Protein AF-A0A3B8UKD7-F1 (afdb_monomer_lite)

Sequence (139 aa):
MSDLRTYVLCNWSAVMRSLRNKEIDGCSAESHVSHILSDRLSSRTKGWSKRGADRMSRLRCFEQNNGREKIIELVKYNREQHELKRTGTYAILIRDLSVYDVCREHYNQSKSYIERIQATIPEFTAKKIAAIRNGLNEL

Radius of gyration: 34.77 Å; chains: 1; bounding box: 59×47×86 Å

Foldseek 3Di:
DVPVVVVCVVCVVVVVVLVPDPVNDPDPCCVVLVCLLVDDPDPDDDDDDPVRSVVVSVVSVCCVVPNPVCVVVVVVVVVVVCVVDPPPCPPPPPDPDDPVNVCVVVVVVVVVVVVVVDDDDPPVPVVVVVVVVVVVVVD

pLDDT: mean 75.11, std 12.94, range [45.03, 92.31]

Structure (mmCIF, N/CA/C/O backbone):
data_AF-A0A3B8UKD7-F1
#
_entry.id   AF-A0A3B8UKD7-F1
#
loop_
_atom_site.group_PDB
_atom_site.id
_atom_site.type_symbol
_atom_site.label_atom_id
_atom_site.label_alt_id
_atom_site.label_comp_id
_atom_site.label_asym_id
_atom_site.label_entity_id
_atom_site.label_seq_id
_atom_site.pdbx_PDB_ins_code
_atom_site.Cartn_x
_atom_site.Cartn_y
_atom_site.Cartn_z
_atom_site.occupancy
_atom_site.B_iso_or_equiv
_atom_site.auth_seq_id
_atom_site.auth_comp_id
_atom_site.auth_asym_id
_atom_site.auth_atom_id
_atom_site.pdbx_PDB_model_num
ATOM 1 N N . MET A 1 1 ? 17.887 21.976 -21.864 1.00 52.19 1 MET A N 1
ATOM 2 C CA . MET A 1 1 ? 18.192 20.903 -22.848 1.00 52.19 1 MET A CA 1
ATOM 3 C C . MET A 1 1 ? 19.550 20.228 -22.591 1.00 52.19 1 MET A C 1
ATOM 5 O O . MET A 1 1 ? 19.769 19.141 -23.108 1.00 52.19 1 MET A O 1
ATOM 9 N N . SER A 1 2 ? 20.438 20.813 -21.768 1.00 65.56 2 SER A N 1
ATOM 10 C CA . SER A 1 2 ? 21.713 20.221 -21.317 1.00 65.56 2 SER A CA 1
ATOM 11 C C . SER A 1 2 ? 21.547 19.037 -20.362 1.00 65.56 2 SER A C 1
ATOM 13 O O . SER A 1 2 ? 22.291 18.070 -20.457 1.00 65.56 2 SER A O 1
ATOM 15 N N . ASP A 1 3 ? 20.559 19.089 -19.470 1.00 82.75 3 ASP A N 1
ATOM 16 C CA . ASP A 1 3 ? 20.559 18.242 -18.268 1.00 82.75 3 ASP A CA 1
ATOM 17 C C . ASP A 1 3 ? 20.301 16.769 -18.570 1.00 82.75 3 ASP A C 1
ATOM 19 O O . ASP A 1 3 ? 20.931 15.893 -17.986 1.00 82.75 3 ASP A O 1
ATOM 23 N N . LEU A 1 4 ? 19.440 16.491 -19.550 1.00 87.19 4 LEU A N 1
ATOM 24 C CA . LEU A 1 4 ? 19.118 15.127 -19.965 1.00 87.19 4 LEU A CA 1
ATOM 25 C C . LEU A 1 4 ? 20.313 14.470 -20.668 1.00 87.19 4 LEU A C 1
ATOM 27 O O . LEU A 1 4 ? 20.637 13.314 -20.410 1.00 87.19 4 LEU A O 1
ATOM 31 N N . ARG A 1 5 ? 21.030 15.240 -21.498 1.00 87.56 5 ARG A N 1
ATOM 32 C CA . ARG A 1 5 ? 22.258 14.785 -22.161 1.00 87.56 5 ARG A CA 1
ATOM 33 C C . ARG A 1 5 ? 23.354 14.496 -21.137 1.00 87.56 5 ARG A C 1
ATOM 35 O O . ARG A 1 5 ? 23.983 13.446 -21.213 1.00 87.56 5 ARG A O 1
ATOM 42 N N . THR A 1 6 ? 23.559 15.392 -20.175 1.00 90.62 6 THR A N 1
ATOM 43 C CA . THR A 1 6 ? 24.540 15.200 -19.099 1.00 90.62 6 THR A CA 1
ATOM 44 C C . THR A 1 6 ? 24.182 13.990 -18.240 1.00 90.62 6 THR A C 1
ATOM 46 O O . THR A 1 6 ? 25.041 13.153 -17.986 1.00 90.62 6 THR A O 1
ATOM 49 N N . TYR A 1 7 ? 22.908 13.831 -17.873 1.00 88.69 7 TYR A N 1
ATOM 50 C CA . TYR A 1 7 ? 22.430 12.687 -17.099 1.00 88.69 7 TYR A CA 1
ATOM 51 C C . TYR A 1 7 ? 22.687 11.354 -17.813 1.00 88.69 7 TYR A C 1
ATOM 53 O O . TYR A 1 7 ? 23.233 10.429 -17.212 1.00 88.69 7 TYR A O 1
ATOM 61 N N . VAL A 1 8 ? 22.355 11.257 -19.103 1.00 88.38 8 VAL A N 1
ATOM 62 C CA . VAL A 1 8 ? 22.584 10.033 -19.887 1.00 88.38 8 VAL A CA 1
ATOM 63 C C . VAL A 1 8 ? 24.076 9.722 -20.005 1.00 88.38 8 VAL A C 1
ATOM 65 O O . VAL A 1 8 ? 24.476 8.579 -19.798 1.00 88.38 8 VAL A O 1
ATOM 68 N N . LEU A 1 9 ? 24.913 10.727 -20.280 1.00 90.69 9 LEU A N 1
ATOM 69 C CA . LEU A 1 9 ? 26.363 10.539 -20.394 1.00 90.69 9 LEU A CA 1
ATOM 70 C C . LEU A 1 9 ? 26.997 10.111 -19.063 1.00 90.69 9 LEU A C 1
ATOM 72 O O . LEU A 1 9 ? 27.825 9.202 -19.051 1.00 90.69 9 LEU A O 1
ATOM 76 N N . CYS A 1 10 ? 26.572 10.697 -17.940 1.00 90.88 10 CYS A N 1
ATOM 77 C CA . CYS A 1 10 ? 27.038 10.314 -16.605 1.00 90.88 10 CYS A CA 1
ATOM 78 C C . CYS A 1 10 ? 26.670 8.867 -16.238 1.00 90.88 10 CYS A C 1
ATOM 80 O O . CYS A 1 10 ? 27.439 8.200 -15.549 1.00 90.88 10 CYS A O 1
ATOM 82 N N . ASN A 1 11 ? 25.530 8.363 -16.719 1.00 90.94 11 ASN A N 1
ATOM 83 C CA . ASN A 1 11 ? 25.049 7.005 -16.437 1.00 90.94 11 ASN A CA 1
ATOM 84 C C . ASN A 1 11 ? 25.404 5.980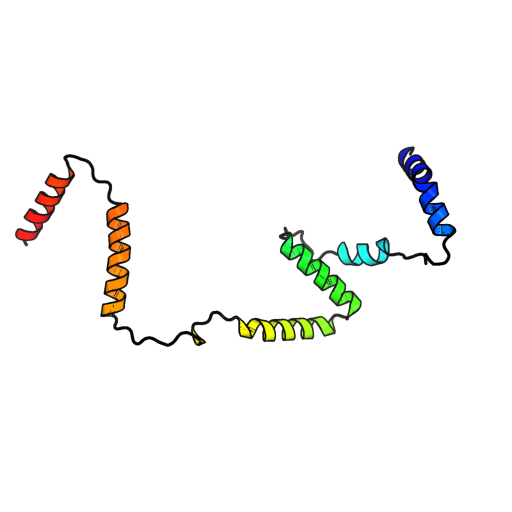 -17.534 1.00 90.94 11 ASN A C 1
ATOM 86 O O . ASN A 1 11 ? 25.029 4.810 -17.436 1.00 90.94 11 ASN A O 1
ATOM 90 N N . TRP A 1 12 ? 26.151 6.379 -18.570 1.00 90.44 12 TRP A N 1
ATOM 91 C CA . TRP A 1 12 ? 26.439 5.547 -19.746 1.00 90.44 12 TRP A CA 1
ATOM 92 C C . TRP A 1 12 ? 27.137 4.222 -19.407 1.00 90.44 12 TRP A C 1
ATOM 94 O O . TRP A 1 12 ? 26.849 3.181 -19.999 1.00 90.44 12 TRP A O 1
ATOM 104 N N . SER A 1 13 ? 28.021 4.230 -18.408 1.00 88.19 13 SER A N 1
ATOM 105 C CA . SER A 1 13 ? 28.714 3.026 -17.937 1.00 88.19 13 SER A CA 1
ATOM 106 C C . SER A 1 13 ? 27.752 1.977 -17.366 1.00 88.19 13 SER A C 1
ATOM 108 O O . SER A 1 13 ? 27.931 0.783 -17.616 1.00 88.19 13 SER A O 1
ATOM 110 N N . ALA A 1 14 ? 26.708 2.406 -16.651 1.00 84.75 14 ALA A N 1
ATOM 111 C CA . ALA A 1 14 ? 25.672 1.530 -16.111 1.00 84.75 14 ALA A CA 1
ATOM 112 C C . ALA A 1 14 ? 24.794 0.950 -17.228 1.00 84.75 14 ALA A C 1
ATOM 114 O O . ALA A 1 14 ? 24.543 -0.255 -17.244 1.00 84.75 14 ALA A O 1
ATOM 115 N N . VAL A 1 15 ? 24.418 1.777 -18.210 1.00 84.38 15 VAL A N 1
ATOM 116 C CA . VAL A 1 15 ? 23.662 1.343 -19.399 1.00 84.38 15 VAL A CA 1
ATOM 117 C C . VAL A 1 15 ? 24.428 0.264 -20.168 1.00 84.38 15 VAL A C 1
ATOM 119 O O . VAL A 1 15 ? 23.886 -0.802 -20.451 1.00 84.38 15 VAL A O 1
ATOM 122 N N . MET A 1 16 ? 25.717 0.485 -20.435 1.00 87.06 16 MET A N 1
ATOM 123 C CA . MET A 1 16 ? 26.561 -0.489 -21.137 1.00 87.06 16 MET A CA 1
ATOM 124 C C . MET A 1 16 ? 26.760 -1.786 -20.344 1.00 87.06 16 MET A C 1
ATOM 126 O O . MET A 1 16 ? 26.860 -2.861 -20.937 1.00 87.06 16 MET A O 1
ATOM 130 N N . ARG A 1 17 ? 26.808 -1.712 -19.007 1.00 84.62 17 ARG A N 1
ATOM 131 C CA . ARG A 1 17 ? 26.889 -2.895 -18.136 1.00 84.62 17 ARG A CA 1
ATOM 132 C C . ARG A 1 17 ? 25.597 -3.707 -18.168 1.00 84.62 17 ARG A C 1
ATOM 134 O O . ARG A 1 17 ? 25.670 -4.930 -18.228 1.00 84.62 17 ARG A O 1
ATOM 141 N N . SER A 1 18 ? 24.452 -3.026 -18.186 1.00 78.56 18 SER A N 1
ATOM 142 C CA . SER A 1 18 ? 23.139 -3.650 -18.353 1.00 78.56 18 SER A CA 1
ATOM 143 C C . SER A 1 18 ? 23.020 -4.351 -19.705 1.00 78.56 18 SER A C 1
ATOM 145 O O . SER A 1 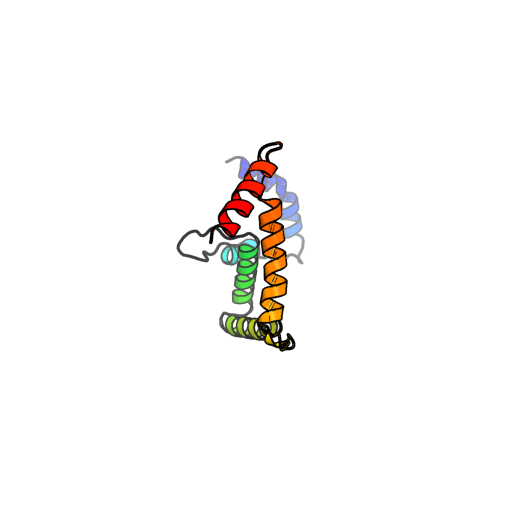18 ? 22.606 -5.498 -19.753 1.00 78.56 18 SER A O 1
ATOM 147 N N . LEU A 1 19 ? 23.450 -3.699 -20.791 1.00 80.25 19 LEU A N 1
ATOM 148 C CA . LEU A 1 19 ? 23.384 -4.248 -22.151 1.00 80.25 19 LEU A CA 1
ATOM 149 C C . LEU A 1 19 ? 24.277 -5.486 -22.343 1.00 80.25 19 LEU A C 1
ATOM 151 O O . LEU A 1 19 ? 23.962 -6.384 -23.117 1.00 80.25 19 LEU A O 1
ATOM 155 N N . ARG A 1 20 ? 25.432 -5.517 -21.668 1.00 82.31 20 ARG A N 1
ATOM 156 C CA . ARG A 1 20 ? 26.400 -6.619 -21.768 1.00 82.31 20 ARG A CA 1
ATOM 157 C C . ARG A 1 20 ? 26.008 -7.847 -20.954 1.00 82.31 20 ARG A C 1
ATOM 159 O O . ARG A 1 20 ? 26.499 -8.933 -21.254 1.00 82.31 20 ARG A O 1
ATOM 166 N N . ASN A 1 21 ? 25.180 -7.687 -19.925 1.00 79.69 21 ASN A N 1
ATOM 167 C CA . ASN A 1 21 ? 24.780 -8.799 -19.082 1.00 79.69 21 ASN A CA 1
ATOM 168 C C . ASN A 1 21 ? 23.524 -9.475 -19.650 1.00 79.69 21 ASN A C 1
ATOM 170 O O . ASN A 1 21 ? 22.437 -8.911 -19.594 1.00 79.69 21 ASN A O 1
ATOM 174 N N . LYS A 1 22 ? 23.672 -10.701 -20.163 1.00 69.88 22 LYS A N 1
ATOM 175 C CA . LYS A 1 22 ? 22.554 -11.504 -20.690 1.00 69.88 22 LYS A CA 1
ATOM 176 C C . LYS A 1 22 ? 21.581 -11.990 -19.612 1.00 69.88 22 LYS A C 1
ATOM 178 O O . LYS A 1 22 ? 20.500 -12.444 -19.958 1.00 69.88 22 LYS A O 1
ATOM 183 N N . GLU A 1 23 ? 21.956 -11.913 -18.336 1.00 74.06 23 GLU A N 1
ATOM 184 C CA . GLU A 1 23 ? 21.062 -12.239 -17.216 1.00 74.06 23 GLU A CA 1
ATOM 185 C C . GLU A 1 23 ? 20.127 -11.080 -16.851 1.00 74.06 23 GLU A C 1
ATOM 187 O O . GLU A 1 23 ? 19.157 -11.274 -16.121 1.00 74.06 23 GLU A O 1
ATOM 192 N N . ILE A 1 24 ? 20.413 -9.864 -17.334 1.00 67.00 24 ILE A N 1
ATOM 193 C CA . ILE A 1 24 ? 19.565 -8.700 -17.086 1.00 67.00 24 ILE A CA 1
ATOM 194 C C . ILE A 1 24 ? 18.530 -8.641 -18.200 1.00 67.00 24 ILE A C 1
ATOM 196 O O . ILE A 1 24 ? 18.728 -8.002 -19.232 1.00 67.00 24 ILE A O 1
ATOM 200 N N . ASP A 1 25 ? 17.416 -9.327 -17.974 1.00 64.31 25 ASP A N 1
ATOM 201 C CA . ASP A 1 25 ? 16.242 -9.178 -18.819 1.00 64.31 25 ASP A CA 1
ATOM 202 C C . ASP A 1 25 ? 15.679 -7.759 -18.651 1.00 64.31 25 ASP A C 1
ATOM 204 O O . ASP A 1 25 ? 15.608 -7.223 -17.538 1.00 64.31 25 ASP A O 1
ATOM 208 N N . GLY A 1 26 ? 15.313 -7.120 -19.763 1.00 60.00 26 GLY A N 1
ATOM 209 C CA . GLY A 1 26 ? 14.774 -5.763 -19.775 1.00 60.00 26 GLY A CA 1
ATOM 210 C C . GLY A 1 26 ? 13.439 -5.701 -19.037 1.00 60.00 26 GLY A C 1
ATOM 211 O O . GLY A 1 26 ? 12.379 -5.868 -19.631 1.00 60.00 26 GLY A O 1
ATOM 212 N N . CYS A 1 27 ? 13.472 -5.466 -17.728 1.00 61.50 27 CYS A N 1
ATOM 213 C CA . CYS A 1 27 ? 12.263 -5.378 -16.930 1.00 61.50 27 CYS A CA 1
ATOM 214 C C . CYS A 1 27 ? 11.688 -3.963 -17.028 1.00 61.50 27 CYS A C 1
ATOM 216 O O . CYS A 1 27 ? 12.324 -2.991 -16.617 1.00 61.50 27 CYS A O 1
ATOM 218 N N . SER A 1 28 ? 10.437 -3.843 -17.477 1.00 59.62 28 SER A N 1
ATOM 219 C CA . SER A 1 28 ? 9.638 -2.611 -17.353 1.00 59.62 28 SER A CA 1
ATOM 220 C C . SER A 1 28 ? 9.188 -2.385 -15.901 1.00 59.62 28 SER A C 1
ATOM 222 O O . SER A 1 28 ? 8.046 -2.006 -15.649 1.00 59.62 28 SER A O 1
ATOM 224 N N . ALA A 1 29 ? 10.079 -2.655 -14.938 1.00 61.00 29 ALA A N 1
ATOM 225 C CA . ALA A 1 29 ? 9.816 -2.636 -13.503 1.00 61.00 29 ALA A CA 1
ATOM 226 C C . ALA A 1 29 ? 9.189 -1.309 -13.088 1.00 61.00 29 ALA A C 1
ATOM 228 O O . ALA A 1 29 ? 8.189 -1.284 -12.377 1.00 61.00 29 ALA A O 1
ATOM 229 N N . GLU A 1 30 ? 9.737 -0.205 -13.593 1.00 65.81 30 GLU A N 1
ATOM 230 C CA . GLU A 1 30 ? 9.226 1.119 -13.285 1.00 65.81 30 GLU A CA 1
ATOM 231 C C . GLU A 1 30 ? 7.820 1.316 -13.846 1.00 65.81 30 GLU A C 1
ATOM 233 O O . GLU A 1 30 ? 6.933 1.702 -13.099 1.00 65.81 30 GLU A O 1
ATOM 238 N N . SER A 1 31 ? 7.562 0.996 -15.115 1.00 66.00 31 SER A N 1
ATOM 239 C CA . SER A 1 31 ? 6.243 1.224 -15.719 1.00 66.00 31 SER A CA 1
ATOM 240 C C . SER A 1 31 ? 5.158 0.334 -15.101 1.00 66.00 31 SER A C 1
ATOM 242 O O . SER A 1 31 ? 4.103 0.832 -14.706 1.00 66.00 31 SER A O 1
ATOM 244 N N . HIS A 1 32 ? 5.437 -0.962 -14.927 1.00 72.25 32 HIS A N 1
ATOM 245 C CA . HIS A 1 32 ? 4.475 -1.908 -14.364 1.00 72.25 32 HIS A CA 1
ATOM 246 C C . HIS A 1 32 ? 4.165 -1.623 -12.890 1.00 72.25 32 HIS A C 1
ATOM 248 O O . HIS A 1 32 ? 3.012 -1.737 -12.483 1.00 72.25 32 HIS A O 1
ATOM 254 N N . VAL A 1 33 ? 5.152 -1.214 -12.086 1.00 81.69 33 VAL A N 1
ATOM 255 C CA . VAL A 1 33 ? 4.943 -0.944 -10.654 1.00 81.69 33 VAL A CA 1
ATOM 256 C C . VAL A 1 33 ? 4.431 0.478 -10.412 1.00 81.69 33 VAL A C 1
ATOM 258 O O . VAL A 1 33 ? 3.538 0.679 -9.587 1.00 81.69 33 VAL A O 1
ATOM 261 N N . SER A 1 34 ? 4.949 1.477 -11.133 1.00 83.69 34 SER A N 1
ATOM 262 C CA . SER A 1 34 ? 4.568 2.881 -10.927 1.00 83.69 34 SER A CA 1
ATOM 263 C C . SER A 1 34 ? 3.117 3.151 -11.291 1.00 83.69 34 SER A C 1
ATOM 265 O O . SER A 1 34 ? 2.478 3.910 -10.568 1.00 83.69 34 SER A O 1
ATOM 267 N N . HIS A 1 35 ? 2.569 2.511 -12.331 1.00 85.06 35 HIS A N 1
ATOM 268 C CA . HIS A 1 35 ? 1.154 2.650 -12.676 1.00 85.06 35 HIS A CA 1
ATOM 269 C C . HIS A 1 35 ? 0.263 2.168 -11.520 1.00 85.06 35 HIS A C 1
ATOM 271 O O . HIS A 1 35 ? -0.610 2.894 -11.052 1.00 85.06 35 HIS A O 1
ATOM 277 N N . ILE A 1 36 ? 0.545 0.975 -10.983 1.00 86.06 36 ILE A N 1
ATOM 278 C CA . ILE A 1 36 ? -0.230 0.376 -9.884 1.00 86.06 36 ILE A CA 1
ATOM 279 C C . ILE A 1 36 ? -0.180 1.252 -8.625 1.00 86.06 36 ILE A C 1
ATOM 281 O O . ILE A 1 36 ? -1.195 1.428 -7.943 1.00 86.06 36 ILE A O 1
ATOM 285 N N . LEU A 1 37 ? 1.000 1.791 -8.297 1.00 84.81 37 LEU A N 1
ATOM 286 C CA . LEU A 1 37 ? 1.209 2.592 -7.088 1.00 84.81 37 LEU A CA 1
ATOM 287 C C . LEU A 1 37 ? 0.730 4.043 -7.227 1.00 84.81 37 LEU A C 1
ATOM 289 O O . LEU A 1 37 ? 0.284 4.623 -6.237 1.00 84.81 37 LEU A O 1
ATOM 293 N N . SER A 1 38 ? 0.812 4.623 -8.426 1.00 84.56 38 SER A N 1
ATOM 294 C CA . SER A 1 38 ? 0.396 6.007 -8.702 1.00 84.56 38 SER A CA 1
ATOM 295 C C . SER A 1 38 ? -1.108 6.149 -8.916 1.00 84.56 38 SER A C 1
ATOM 297 O O . SER A 1 38 ? -1.636 7.263 -8.869 1.00 84.56 38 SER A O 1
ATOM 299 N N . ASP A 1 39 ? -1.809 5.038 -9.138 1.00 85.38 39 ASP A N 1
ATOM 300 C CA . ASP A 1 39 ? -3.244 5.047 -9.358 1.00 85.38 39 ASP A CA 1
ATOM 301 C C . ASP A 1 39 ? -4.006 5.690 -8.193 1.00 85.38 39 ASP A C 1
ATOM 303 O O . ASP A 1 39 ? -3.759 5.462 -6.998 1.00 85.38 39 ASP A O 1
ATOM 307 N N . ARG A 1 40 ? -5.023 6.479 -8.538 1.00 82.44 40 ARG A N 1
ATOM 308 C CA . ARG A 1 40 ? -5.837 7.184 -7.545 1.00 82.44 40 ARG A CA 1
ATOM 309 C C . ARG A 1 40 ? -6.698 6.198 -6.761 1.00 82.44 40 ARG A C 1
ATOM 311 O O . ARG A 1 40 ? -7.458 5.425 -7.329 1.00 82.44 40 ARG A O 1
ATOM 318 N N . LEU A 1 41 ? -6.587 6.245 -5.432 1.00 77.94 41 LEU A N 1
ATOM 319 C CA . LEU A 1 41 ? -7.442 5.480 -4.508 1.00 77.94 41 LEU A CA 1
ATOM 320 C C . LEU A 1 41 ? -8.810 6.136 -4.295 1.00 77.94 41 LEU A C 1
ATOM 322 O O . LEU A 1 41 ? -9.750 5.499 -3.830 1.00 77.94 41 LEU A O 1
ATOM 326 N N . SER A 1 42 ? -8.914 7.431 -4.587 1.00 80.19 42 SER A N 1
ATOM 327 C CA . SER A 1 42 ? -10.148 8.193 -4.462 1.00 80.19 42 SER A CA 1
ATOM 328 C C . SER A 1 42 ? -10.190 9.319 -5.483 1.00 80.19 42 SER A C 1
ATOM 330 O O . SER A 1 42 ? -9.160 9.879 -5.858 1.00 80.19 42 SER A O 1
ATOM 332 N N . SER A 1 43 ? -11.403 9.687 -5.894 1.00 80.44 43 SER A N 1
ATOM 333 C CA . SER A 1 43 ? -11.640 10.815 -6.802 1.00 80.44 43 SER A CA 1
ATOM 334 C C . SER A 1 43 ? -11.102 12.136 -6.241 1.00 80.44 43 SER A C 1
ATOM 336 O O . SER A 1 43 ? -10.532 12.940 -6.974 1.00 80.44 43 SER A O 1
ATOM 338 N N . ARG A 1 44 ? -11.231 12.344 -4.925 1.00 81.88 44 ARG A N 1
ATOM 339 C CA . ARG A 1 44 ? -10.699 13.514 -4.209 1.00 81.88 44 ARG A CA 1
ATOM 340 C C . ARG A 1 44 ? -9.397 13.174 -3.499 1.00 81.88 44 ARG A C 1
ATOM 342 O O . ARG A 1 44 ? -9.265 12.072 -2.968 1.00 81.88 44 ARG A O 1
ATOM 349 N N . THR A 1 45 ? -8.463 14.119 -3.444 1.00 74.00 45 THR A N 1
ATOM 350 C CA . THR A 1 45 ? -7.238 13.974 -2.653 1.00 74.00 45 THR A CA 1
ATOM 351 C C . THR A 1 45 ? -7.609 13.826 -1.177 1.00 74.00 45 THR A C 1
ATOM 353 O O . THR A 1 45 ? -8.397 14.595 -0.630 1.00 74.00 45 THR A O 1
ATOM 356 N N . LYS A 1 46 ? -7.098 12.779 -0.532 1.00 72.12 46 LYS A N 1
ATOM 357 C CA . LYS A 1 46 ? -7.261 12.550 0.906 1.00 72.12 46 LYS A CA 1
ATOM 358 C C . LYS A 1 46 ? -5.879 12.572 1.536 1.00 72.12 46 LYS A C 1
ATOM 360 O O . LYS A 1 46 ? -4.941 12.032 0.957 1.00 72.12 46 LYS A O 1
ATOM 365 N N . GLY A 1 47 ? -5.751 13.187 2.706 1.00 80.25 47 GLY A N 1
ATOM 366 C CA . GLY A 1 47 ? -4.545 13.054 3.516 1.00 80.25 47 GLY A CA 1
ATOM 367 C C . GLY A 1 47 ? -4.506 11.651 4.106 1.00 80.25 47 GLY A C 1
ATOM 368 O O . GLY A 1 47 ? -5.326 11.317 4.957 1.00 80.25 47 GLY A O 1
ATOM 369 N N . TRP A 1 48 ? -3.591 10.812 3.629 1.00 82.38 48 TRP A N 1
ATOM 370 C CA . TRP A 1 48 ? -3.355 9.497 4.215 1.00 82.38 48 TRP A CA 1
ATOM 371 C C . TRP A 1 48 ? -2.290 9.611 5.302 1.00 82.38 48 TRP A C 1
ATOM 373 O O . TRP A 1 48 ? -1.274 10.280 5.120 1.00 82.38 48 TRP A O 1
ATOM 383 N N . SER A 1 49 ? -2.481 8.915 6.424 1.00 90.06 49 SER A N 1
ATOM 384 C CA . SER A 1 49 ? -1.371 8.680 7.349 1.00 90.06 49 SER A CA 1
ATOM 385 C C . SER A 1 49 ? -0.325 7.790 6.671 1.00 90.06 49 SER A C 1
ATOM 387 O O . SER A 1 49 ? -0.673 6.944 5.845 1.00 90.06 49 SER A O 1
ATOM 389 N N . LYS A 1 50 ? 0.954 7.915 7.051 1.00 90.69 50 LYS A N 1
ATOM 390 C CA . LYS A 1 50 ? 2.046 7.094 6.488 1.00 90.69 50 LYS A CA 1
ATOM 391 C C . LYS A 1 50 ? 1.733 5.591 6.545 1.00 90.69 50 LYS A C 1
ATOM 393 O O . LYS A 1 50 ? 1.945 4.869 5.577 1.00 90.69 50 LYS A O 1
ATOM 398 N N . ARG A 1 51 ? 1.156 5.136 7.663 1.00 92.31 51 ARG A N 1
ATOM 399 C CA . ARG A 1 51 ? 0.730 3.742 7.863 1.00 92.31 51 ARG A CA 1
ATOM 400 C C . ARG A 1 51 ? -0.459 3.356 6.981 1.00 92.31 51 ARG A C 1
ATOM 402 O O . ARG A 1 51 ? -0.517 2.227 6.509 1.00 92.31 51 ARG A O 1
ATOM 409 N N . GLY A 1 52 ? -1.419 4.259 6.788 1.00 89.69 52 GLY A N 1
ATOM 410 C CA . GLY A 1 52 ? -2.550 4.024 5.892 1.00 89.69 52 GLY A CA 1
ATOM 411 C C . GLY A 1 52 ? -2.092 3.887 4.442 1.00 89.69 52 GLY A C 1
ATOM 412 O O . GLY A 1 52 ? -2.487 2.939 3.773 1.00 89.69 52 GLY A O 1
ATOM 413 N N . ALA A 1 53 ? -1.212 4.785 3.992 1.00 88.56 53 ALA A N 1
ATOM 414 C CA . ALA A 1 53 ? -0.653 4.760 2.645 1.00 88.56 53 ALA A CA 1
ATOM 415 C C . ALA A 1 53 ? 0.115 3.455 2.361 1.00 88.56 53 ALA A C 1
ATOM 417 O O . ALA A 1 53 ? -0.145 2.813 1.348 1.00 88.56 53 ALA A O 1
ATOM 418 N N . ASP A 1 54 ? 0.982 3.013 3.283 1.00 91.50 54 ASP A N 1
ATOM 419 C CA . ASP A 1 54 ? 1.720 1.740 3.167 1.00 91.50 54 ASP A CA 1
ATOM 420 C C . ASP A 1 54 ? 0.794 0.510 3.146 1.00 91.50 54 ASP A C 1
ATOM 422 O O . ASP A 1 54 ? 1.004 -0.436 2.393 1.00 91.50 54 ASP A O 1
ATOM 426 N N . ARG A 1 55 ? -0.284 0.510 3.935 1.00 91.00 55 ARG A N 1
ATOM 427 C CA . ARG A 1 55 ? -1.258 -0.592 3.896 1.00 91.00 55 ARG A CA 1
ATOM 428 C C . ARG A 1 55 ? -1.987 -0.665 2.561 1.00 91.00 55 ARG A C 1
ATOM 430 O O . ARG A 1 55 ? -2.213 -1.761 2.056 1.00 91.00 55 ARG A O 1
ATOM 437 N N . MET A 1 56 ? -2.343 0.482 1.989 1.00 89.62 56 MET A N 1
ATOM 438 C CA . MET A 1 56 ? -3.028 0.509 0.701 1.00 89.62 56 MET A CA 1
ATOM 439 C C . MET A 1 56 ? -2.128 0.149 -0.465 1.00 89.62 56 MET A C 1
ATOM 441 O O . MET A 1 56 ? -2.595 -0.538 -1.368 1.00 89.62 56 MET A O 1
ATOM 445 N N . SER A 1 57 ? -0.863 0.577 -0.460 1.00 89.19 57 SER A N 1
ATOM 446 C CA . SER A 1 57 ? 0.078 0.170 -1.507 1.00 89.19 57 SER A CA 1
ATOM 447 C C . SER A 1 57 ? 0.230 -1.351 -1.528 1.00 89.19 57 SER A C 1
ATOM 449 O O . SER A 1 57 ? 0.131 -1.962 -2.587 1.00 89.19 57 SER A O 1
ATOM 451 N N . ARG A 1 58 ? 0.343 -1.986 -0.356 1.00 91.12 58 ARG A N 1
ATOM 452 C CA . ARG A 1 58 ? 0.380 -3.453 -0.244 1.00 91.12 58 ARG A CA 1
ATOM 453 C C . ARG A 1 58 ? -0.908 -4.117 -0.718 1.00 91.12 58 ARG A C 1
ATOM 455 O O . ARG A 1 58 ? -0.837 -5.127 -1.410 1.00 91.12 58 ARG A O 1
ATOM 462 N N . LEU A 1 59 ? -2.069 -3.557 -0.372 1.00 91.06 59 LEU A N 1
ATOM 463 C CA . LEU A 1 59 ? -3.359 -4.087 -0.818 1.00 91.06 59 LEU A CA 1
ATOM 464 C C . LEU A 1 59 ? -3.498 -4.029 -2.348 1.00 91.06 59 LEU A C 1
ATOM 466 O O . LEU A 1 59 ? -3.971 -4.991 -2.941 1.00 91.06 59 LEU A O 1
ATOM 470 N N . ARG A 1 60 ? -3.031 -2.947 -2.985 1.00 89.25 60 ARG A N 1
ATOM 471 C CA . ARG A 1 60 ? -2.990 -2.814 -4.452 1.00 89.25 60 ARG A CA 1
ATOM 472 C C . ARG A 1 60 ? -2.078 -3.854 -5.099 1.00 89.25 60 ARG A C 1
ATOM 474 O O . ARG A 1 60 ? -2.473 -4.497 -6.064 1.00 89.25 60 ARG A O 1
ATOM 481 N N . CYS A 1 61 ? -0.878 -4.057 -4.553 1.00 90.00 61 CYS A N 1
ATOM 482 C CA . CYS A 1 61 ? 0.023 -5.100 -5.051 1.00 90.00 61 CYS A CA 1
ATOM 483 C C . CYS A 1 61 ? -0.609 -6.493 -4.924 1.00 90.00 61 CYS A C 1
ATOM 485 O O . CYS A 1 61 ? -0.502 -7.305 -5.837 1.00 90.00 61 CYS A O 1
ATOM 487 N N . PHE A 1 62 ? -1.296 -6.762 -3.811 1.00 91.50 62 PHE A N 1
ATOM 488 C CA . PHE A 1 62 ? -2.011 -8.020 -3.612 1.00 91.50 62 PHE A CA 1
ATOM 489 C C . PHE A 1 62 ? -3.149 -8.195 -4.626 1.00 91.50 62 PHE A C 1
ATOM 491 O O . PHE A 1 62 ? -3.243 -9.242 -5.256 1.00 91.50 62 PHE A O 1
ATOM 498 N N . GLU A 1 63 ? -3.971 -7.167 -4.845 1.00 90.75 63 GLU A N 1
ATOM 499 C CA . GLU A 1 63 ? -5.037 -7.186 -5.854 1.00 90.75 63 GLU A CA 1
ATOM 500 C C . GLU A 1 63 ? -4.498 -7.513 -7.252 1.00 90.75 63 GLU A C 1
ATOM 502 O O . GLU A 1 63 ? -5.069 -8.362 -7.932 1.00 90.75 63 GLU A O 1
ATOM 507 N N . GLN A 1 64 ? -3.388 -6.895 -7.667 1.00 88.94 64 GLN A N 1
ATOM 508 C CA . GLN A 1 64 ? -2.808 -7.151 -8.987 1.00 88.94 64 GLN A CA 1
ATOM 509 C C . GLN A 1 64 ? -2.239 -8.573 -9.110 1.00 88.94 64 GLN A C 1
ATOM 511 O O . GLN A 1 64 ? -2.379 -9.205 -10.154 1.00 88.94 64 GLN A O 1
ATOM 516 N N . ASN A 1 65 ? -1.610 -9.087 -8.051 1.00 89.56 65 ASN A N 1
ATOM 517 C CA . ASN A 1 65 ? -0.974 -10.406 -8.065 1.00 89.56 65 ASN A CA 1
ATOM 518 C C . ASN A 1 65 ? -1.977 -11.561 -7.941 1.00 89.56 65 ASN A C 1
ATOM 520 O O . ASN A 1 65 ? -1.733 -12.661 -8.431 1.00 89.56 65 ASN A O 1
ATOM 524 N N . ASN A 1 66 ? -3.074 -11.343 -7.218 1.00 89.69 66 ASN A N 1
ATOM 525 C CA . ASN A 1 66 ? -3.980 -12.400 -6.775 1.00 89.69 66 ASN A CA 1
ATOM 526 C C . ASN A 1 66 ? -5.415 -12.231 -7.294 1.00 89.69 66 ASN A C 1
ATOM 528 O O . ASN A 1 66 ? -6.215 -13.157 -7.166 1.00 89.69 66 ASN A O 1
ATOM 532 N N . GLY A 1 67 ? -5.732 -11.088 -7.898 1.00 89.94 67 GLY A N 1
ATOM 533 C CA . GLY A 1 67 ? -7.072 -10.734 -8.345 1.00 89.94 67 GLY A CA 1
ATOM 534 C C . GLY A 1 67 ? -7.958 -10.203 -7.215 1.00 89.94 67 GLY A C 1
ATOM 535 O O . GLY A 1 67 ? -7.720 -10.425 -6.024 1.00 89.94 67 GLY A O 1
ATOM 536 N N . ARG A 1 68 ? -9.036 -9.509 -7.599 1.00 87.12 68 ARG A N 1
ATOM 537 C CA . ARG A 1 68 ? -10.014 -8.923 -6.661 1.00 87.12 68 ARG A CA 1
ATOM 538 C C . ARG A 1 68 ? -10.722 -9.952 -5.791 1.00 87.12 68 ARG A C 1
ATOM 540 O O . ARG A 1 68 ? -11.054 -9.660 -4.647 1.00 87.12 68 ARG A O 1
ATOM 547 N N . GLU A 1 69 ? -10.945 -11.148 -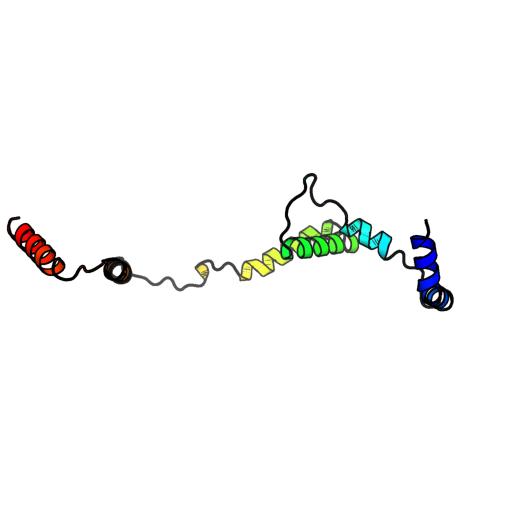6.317 1.00 89.94 69 GLU A N 1
ATOM 548 C CA . GLU A 1 69 ? -11.693 -12.209 -5.635 1.00 89.94 69 GLU A CA 1
ATOM 549 C C . GLU A 1 69 ? -11.018 -12.626 -4.322 1.00 89.94 69 GLU A C 1
ATOM 551 O O . GLU A 1 69 ? -11.678 -12.771 -3.290 1.00 89.94 69 GLU A O 1
ATOM 556 N N . LYS A 1 70 ? -9.681 -12.690 -4.319 1.00 91.62 70 LYS A N 1
ATOM 557 C CA . LYS A 1 70 ? -8.880 -13.046 -3.140 1.00 91.62 70 LYS A CA 1
ATOM 558 C C . LYS A 1 70 ? -8.857 -11.965 -2.058 1.00 91.62 70 LYS A C 1
ATOM 560 O O . LYS A 1 70 ? -8.474 -12.243 -0.924 1.00 91.62 70 LYS A O 1
ATOM 565 N N . ILE A 1 71 ? -9.312 -10.742 -2.347 1.00 91.56 71 ILE A N 1
ATOM 566 C CA . ILE A 1 71 ? -9.444 -9.692 -1.323 1.00 91.56 71 ILE A CA 1
ATOM 567 C C . ILE A 1 71 ? -10.519 -10.078 -0.304 1.00 91.56 71 ILE A C 1
ATOM 569 O O . ILE A 1 71 ? -10.346 -9.847 0.891 1.00 91.56 71 ILE A O 1
ATOM 573 N N . ILE A 1 72 ? -11.619 -10.691 -0.750 1.00 89.94 72 ILE A N 1
ATOM 574 C CA . ILE A 1 72 ? -12.701 -11.123 0.144 1.00 89.94 72 ILE A CA 1
ATOM 575 C C . ILE A 1 72 ? -12.187 -12.195 1.107 1.00 89.94 72 ILE A C 1
ATOM 577 O O . ILE A 1 72 ? -12.473 -12.135 2.302 1.00 89.94 72 ILE A O 1
ATOM 581 N N . GLU A 1 73 ? -11.398 -13.141 0.601 1.00 90.75 73 GLU A N 1
ATOM 582 C CA . GLU A 1 73 ? -10.738 -14.171 1.405 1.00 90.75 73 GLU A CA 1
ATOM 583 C C . GLU A 1 73 ? -9.768 -13.554 2.419 1.00 90.75 73 GLU A C 1
ATOM 585 O O . GLU A 1 73 ? -9.847 -13.860 3.606 1.00 90.75 73 GLU A O 1
ATOM 590 N N . LEU A 1 74 ? -8.940 -12.594 1.995 1.00 91.12 74 LEU A N 1
ATOM 591 C CA . LEU A 1 74 ? -8.038 -11.862 2.886 1.00 91.12 74 LEU A CA 1
ATOM 592 C C . LEU A 1 74 ? -8.795 -11.129 4.006 1.00 91.12 74 LEU A C 1
ATOM 594 O O . LEU A 1 74 ? -8.350 -11.114 5.154 1.00 91.12 74 LEU A O 1
ATOM 598 N N . VAL A 1 75 ? -9.945 -10.524 3.692 1.00 89.56 75 VAL A N 1
ATOM 599 C CA . VAL A 1 75 ? -10.801 -9.851 4.680 1.00 89.56 75 VAL A CA 1
ATOM 600 C C . VAL A 1 75 ? -11.428 -10.855 5.649 1.00 89.56 75 VAL A C 1
ATOM 602 O O . VAL A 1 75 ? -11.478 -10.570 6.845 1.00 89.56 75 VAL A O 1
ATOM 605 N N . LYS A 1 76 ? -11.887 -12.017 5.167 1.00 90.06 76 LYS A N 1
ATOM 606 C CA . LYS A 1 76 ? -12.409 -13.102 6.018 1.00 90.06 76 LYS A CA 1
ATOM 607 C C . LYS A 1 76 ? -11.331 -13.623 6.966 1.00 90.06 76 LYS A C 1
ATOM 609 O O . LYS A 1 76 ? -11.539 -13.594 8.173 1.00 90.06 76 LYS A O 1
ATOM 614 N N . TYR A 1 77 ? -10.154 -13.944 6.432 1.00 90.12 77 TYR A N 1
ATOM 615 C CA . TYR A 1 77 ? -8.991 -14.353 7.215 1.00 90.12 77 TYR A CA 1
ATOM 616 C C . TYR A 1 77 ? -8.637 -13.311 8.279 1.00 90.12 77 TYR A C 1
ATOM 618 O O . TYR A 1 77 ? -8.464 -13.631 9.451 1.00 90.12 77 TYR A O 1
ATOM 626 N N . ASN A 1 78 ? -8.577 -12.030 7.903 1.00 87.25 78 ASN A N 1
ATOM 627 C CA . ASN A 1 78 ? -8.293 -10.966 8.856 1.00 87.25 78 ASN A CA 1
ATOM 628 C C . ASN A 1 78 ? -9.362 -10.905 9.962 1.00 87.25 78 ASN A C 1
ATOM 630 O O . ASN A 1 78 ? -9.006 -10.795 11.130 1.00 87.25 78 ASN A O 1
ATOM 634 N N . ARG A 1 79 ? -10.653 -11.040 9.631 1.00 85.12 79 ARG A N 1
ATOM 635 C CA . ARG A 1 79 ? -11.730 -11.089 10.633 1.00 85.12 79 ARG A CA 1
ATOM 636 C C . ARG A 1 79 ? -11.575 -12.262 11.596 1.00 85.12 79 ARG A C 1
ATOM 638 O O . ARG A 1 79 ? -11.628 -12.014 12.790 1.00 85.12 79 ARG A O 1
ATOM 645 N N . GLU A 1 80 ? -11.312 -13.471 11.110 1.00 87.06 80 GLU A N 1
ATOM 646 C CA . GLU A 1 80 ? -11.082 -14.660 11.951 1.00 87.06 80 GLU A CA 1
ATOM 647 C C . GLU A 1 80 ? -9.888 -14.458 12.900 1.00 87.06 80 GLU A C 1
ATOM 649 O O . GLU A 1 80 ? -9.975 -14.707 1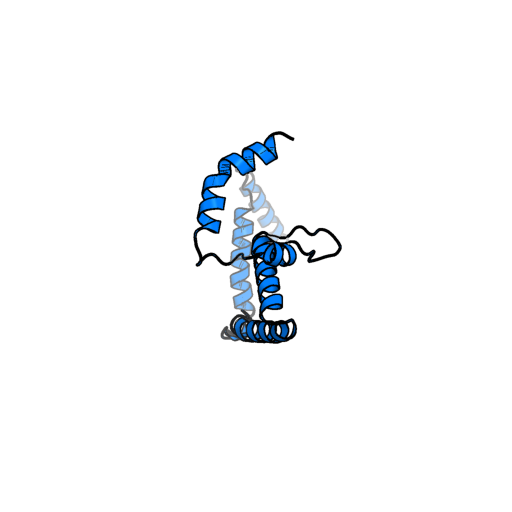4.101 1.00 87.06 80 GLU A O 1
ATOM 654 N N . GLN A 1 81 ? -8.786 -13.895 12.394 1.00 78.75 81 GLN A N 1
ATOM 655 C CA . GLN A 1 81 ? -7.617 -13.562 13.216 1.00 78.75 81 GLN A CA 1
ATOM 656 C C . GLN A 1 81 ? -7.898 -12.436 14.228 1.00 78.75 81 GLN A C 1
ATOM 658 O O . GLN A 1 81 ? -7.300 -12.391 15.304 1.00 78.75 81 GLN A O 1
ATOM 663 N N . HIS A 1 82 ? -8.798 -11.504 13.899 1.00 65.50 82 HIS A N 1
ATOM 664 C CA . HIS A 1 82 ? -9.198 -10.397 14.769 1.00 65.50 82 HIS A CA 1
ATOM 665 C C . HIS A 1 82 ? -10.331 -10.750 15.747 1.00 65.50 82 HIS A C 1
ATOM 667 O O . HIS A 1 82 ? -10.466 -10.066 16.766 1.00 65.50 82 HIS A O 1
ATOM 673 N N . GLU A 1 83 ? -11.109 -11.811 15.510 1.00 55.16 83 GLU A N 1
ATOM 674 C CA . GLU A 1 83 ? -12.060 -12.357 16.488 1.00 55.16 83 GLU A CA 1
ATOM 675 C C . GLU A 1 83 ? -11.343 -12.819 17.765 1.00 55.16 83 GLU A C 1
ATOM 677 O O . GLU A 1 83 ? -11.888 -12.677 18.857 1.00 55.16 83 GLU A O 1
ATOM 682 N N . LEU A 1 84 ? -10.059 -13.179 17.671 1.00 53.22 84 LEU A N 1
ATOM 683 C CA . LEU A 1 84 ? -9.193 -13.483 18.816 1.00 53.22 84 LEU A CA 1
ATOM 684 C C . LEU A 1 84 ? -8.752 -12.248 19.633 1.00 53.22 84 LEU A C 1
ATOM 686 O O . LEU A 1 84 ? -8.015 -12.385 20.608 1.00 53.22 84 LEU A O 1
ATOM 690 N N . LYS A 1 85 ? -9.176 -11.029 19.265 1.00 50.78 85 LYS A N 1
ATOM 691 C CA . LYS A 1 85 ? -8.827 -9.780 19.974 1.00 50.78 85 LYS A CA 1
ATOM 692 C C . LYS A 1 85 ? -9.983 -8.792 20.095 1.00 50.78 85 LYS A C 1
ATOM 694 O O . LYS A 1 85 ? -9.762 -7.580 20.149 1.00 50.78 85 LYS A O 1
ATOM 699 N N . ARG A 1 86 ? -11.225 -9.263 20.214 1.00 45.09 86 ARG A N 1
ATOM 700 C CA . ARG A 1 86 ? -12.191 -8.438 20.943 1.00 45.09 86 ARG A CA 1
ATOM 701 C C . ARG A 1 86 ? -11.748 -8.443 22.402 1.00 45.09 86 ARG A C 1
ATOM 703 O O . ARG A 1 86 ? -11.996 -9.409 23.108 1.00 45.09 86 ARG A O 1
ATOM 710 N N . THR A 1 87 ? -11.179 -7.335 22.875 1.00 46.84 87 THR A N 1
ATOM 711 C CA . THR A 1 87 ? -11.116 -6.967 24.307 1.00 46.84 87 THR A CA 1
ATOM 712 C C . THR A 1 87 ? -12.528 -6.755 24.883 1.00 46.84 87 THR A C 1
ATOM 714 O O . THR A 1 87 ? -12.752 -5.911 25.741 1.00 46.84 87 THR A O 1
ATOM 717 N N . GLY A 1 88 ? -13.530 -7.478 24.381 1.00 54.97 88 GLY A N 1
ATOM 718 C CA . GLY A 1 88 ? -14.794 -7.573 25.070 1.00 54.97 88 GLY A CA 1
ATOM 719 C C . GLY A 1 88 ? -14.544 -8.286 26.389 1.00 54.97 88 GLY A C 1
ATOM 720 O O . GLY A 1 88 ? -13.760 -9.232 26.464 1.00 54.97 88 GLY A O 1
ATOM 721 N N . THR A 1 89 ? -15.250 -7.836 27.416 1.00 54.78 89 THR A N 1
ATOM 722 C CA . THR A 1 89 ? -15.310 -8.365 28.787 1.00 54.78 89 THR A CA 1
ATOM 723 C C . THR A 1 89 ? -15.695 -9.852 28.859 1.00 54.78 89 THR A C 1
ATOM 725 O O . THR A 1 89 ? -15.875 -10.388 29.940 1.00 54.78 89 THR A O 1
ATOM 728 N N . TYR A 1 90 ? -15.811 -10.547 27.727 1.00 56.41 90 TYR A N 1
ATOM 729 C CA . TYR A 1 90 ? -16.162 -11.959 27.611 1.00 56.41 90 TYR A CA 1
ATOM 730 C C . TYR A 1 90 ? -15.144 -12.903 28.274 1.00 56.41 90 TYR A C 1
ATOM 732 O O . TYR A 1 90 ? -15.490 -14.039 28.568 1.00 56.41 90 TYR A O 1
ATOM 740 N N . ALA A 1 91 ? -13.909 -12.446 28.522 1.00 52.81 91 ALA A N 1
ATOM 741 C CA . ALA A 1 91 ? -12.876 -13.200 29.245 1.00 52.81 91 ALA A CA 1
ATOM 742 C C . ALA A 1 91 ? -12.673 -12.734 30.701 1.00 52.81 91 ALA A C 1
ATOM 744 O O . ALA A 1 91 ? -11.808 -13.254 31.404 1.00 52.81 91 ALA A O 1
ATOM 745 N N . ILE A 1 92 ? -13.427 -11.730 31.158 1.00 61.09 92 ILE A N 1
ATOM 746 C CA . ILE A 1 92 ? -13.320 -11.210 32.521 1.00 61.09 92 ILE A CA 1
ATOM 747 C C . ILE A 1 92 ? -14.341 -11.970 33.367 1.00 61.09 92 ILE A C 1
ATOM 749 O O . ILE A 1 92 ? -15.532 -11.945 33.071 1.00 61.09 92 ILE A O 1
ATOM 753 N N . LEU A 1 93 ? -13.874 -12.656 34.416 1.00 61.03 93 LEU A N 1
ATOM 754 C CA . LEU A 1 93 ? -14.747 -13.228 35.441 1.00 61.03 93 LEU A CA 1
ATOM 755 C C . LEU A 1 93 ? -15.687 -12.128 35.941 1.00 61.03 93 LEU A C 1
ATOM 757 O O . LEU A 1 93 ? -15.219 -11.114 36.468 1.00 61.03 93 LEU A O 1
ATOM 761 N N . ILE A 1 94 ? -16.994 -12.323 35.759 1.00 62.53 94 ILE A N 1
ATOM 762 C CA . ILE A 1 94 ? -18.012 -11.453 36.343 1.00 62.53 94 ILE A CA 1
ATOM 763 C C . ILE A 1 94 ? -17.824 -11.560 37.855 1.00 62.53 94 ILE A C 1
ATOM 765 O O . ILE A 1 94 ? -18.126 -12.583 38.461 1.00 62.53 94 ILE A O 1
ATOM 769 N N . ARG A 1 95 ? -17.222 -10.534 38.456 1.00 68.69 95 ARG A N 1
ATOM 770 C CA . ARG A 1 95 ? -17.199 -10.397 39.907 1.00 68.69 95 ARG A CA 1
ATOM 771 C C . ARG A 1 95 ? -18.574 -9.900 40.318 1.00 68.69 95 ARG A C 1
ATOM 773 O O . ARG A 1 95 ? -18.971 -8.819 39.885 1.00 68.69 95 ARG A O 1
ATOM 780 N N . ASP A 1 96 ? -19.250 -10.655 41.172 1.00 73.31 96 ASP A N 1
ATOM 781 C CA . ASP A 1 96 ? -20.403 -10.149 41.907 1.00 73.31 96 ASP A CA 1
ATOM 782 C C . ASP A 1 96 ? -19.905 -9.067 42.867 1.00 73.31 96 ASP A C 1
ATOM 784 O O . ASP A 1 96 ? -19.383 -9.336 43.948 1.00 73.31 96 ASP A O 1
ATOM 788 N N . LEU A 1 97 ? -19.973 -7.821 42.411 1.00 71.94 97 LEU A N 1
ATOM 789 C CA . LEU A 1 97 ? -19.660 -6.643 43.203 1.00 71.94 97 LEU A CA 1
ATOM 790 C C . LEU A 1 97 ? -20.968 -6.053 43.713 1.00 71.94 97 LEU A C 1
ATOM 792 O O . LEU A 1 97 ? -21.873 -5.752 42.934 1.00 71.94 97 LEU A O 1
ATOM 796 N N . SER A 1 98 ? -21.054 -5.848 45.025 1.00 78.50 98 SER A N 1
ATOM 797 C CA . SER A 1 98 ? -22.132 -5.050 45.596 1.00 78.50 98 SER A CA 1
ATOM 798 C C . SER A 1 98 ? -22.005 -3.608 45.109 1.00 78.50 98 SER A C 1
ATOM 800 O O . SER A 1 98 ? -20.904 -3.052 45.051 1.00 78.50 98 SER A O 1
ATOM 802 N N . VAL A 1 99 ? -23.139 -2.964 44.823 1.00 73.38 99 VAL A N 1
ATOM 803 C CA . VAL A 1 99 ? -23.201 -1.522 44.519 1.00 73.38 99 VAL A CA 1
ATOM 804 C C . VAL A 1 99 ? -22.490 -0.707 45.608 1.00 73.38 99 VAL A C 1
ATOM 806 O O . VAL A 1 99 ? -21.839 0.290 45.309 1.00 73.38 99 VAL A O 1
ATOM 809 N N . TYR A 1 100 ? -22.539 -1.174 46.861 1.00 73.00 100 TYR A N 1
ATOM 810 C CA . TYR A 1 100 ? -21.823 -0.568 47.981 1.00 73.00 100 TYR A CA 1
ATOM 811 C C . TYR A 1 100 ? -20.298 -0.543 47.776 1.00 73.00 100 TYR A C 1
ATOM 813 O O . TYR A 1 100 ? -19.666 0.489 48.004 1.00 73.00 100 TYR A O 1
ATOM 821 N N . ASP A 1 101 ? -19.704 -1.642 47.302 1.00 74.69 101 ASP A N 1
ATOM 822 C CA . ASP A 1 101 ? -18.258 -1.738 47.076 1.00 74.69 101 ASP A CA 1
ATOM 823 C C . ASP A 1 101 ? -17.811 -0.851 45.906 1.00 74.69 101 ASP A C 1
ATOM 825 O O . ASP A 1 101 ? -16.798 -0.161 46.010 1.00 74.69 101 ASP A O 1
ATOM 829 N N . VAL A 1 102 ? -18.602 -0.790 44.828 1.00 72.81 102 VAL A N 1
ATOM 830 C CA . VAL A 1 102 ? -18.342 0.089 43.671 1.00 72.81 102 VAL A CA 1
ATOM 831 C C . VAL A 1 102 ? -18.375 1.562 44.085 1.00 72.81 102 VAL A C 1
ATOM 833 O O . VAL A 1 102 ? -17.473 2.330 43.742 1.00 72.81 102 VAL A O 1
ATOM 836 N N . CYS A 1 103 ? -19.390 1.954 44.861 1.00 67.44 103 CYS A N 1
ATOM 837 C CA . CYS A 1 103 ? -19.515 3.311 45.381 1.00 67.44 103 CYS A CA 1
ATOM 838 C C . CYS A 1 103 ? -18.361 3.672 46.327 1.00 67.44 103 CYS A C 1
ATOM 840 O O . CYS A 1 103 ? -17.857 4.789 46.246 1.00 67.44 103 CYS A O 1
ATOM 842 N N . ARG A 1 104 ? -17.893 2.744 47.178 1.00 71.38 104 ARG A N 1
ATOM 843 C CA . ARG A 1 104 ? -16.752 2.973 48.085 1.00 71.38 104 ARG A CA 1
ATOM 844 C C . ARG A 1 104 ? -15.451 3.250 47.327 1.00 71.38 104 ARG A C 1
ATOM 846 O O . ARG A 1 104 ? -14.745 4.202 47.660 1.00 71.38 104 ARG A O 1
ATOM 853 N N . GLU A 1 105 ? -15.142 2.451 46.306 1.00 67.25 105 GLU A N 1
ATOM 854 C CA . GLU A 1 105 ? -13.918 2.614 45.507 1.00 67.25 105 GLU A CA 1
ATOM 855 C C . GLU A 1 105 ? -13.931 3.920 44.697 1.00 67.25 105 GLU A C 1
ATOM 857 O O . GLU A 1 105 ? -12.955 4.677 44.700 1.00 67.25 105 GLU A O 1
ATOM 862 N N . HIS A 1 106 ? -15.062 4.245 44.061 1.00 66.06 106 HIS A N 1
ATOM 863 C CA . HIS A 1 106 ? -15.201 5.493 43.307 1.00 66.06 106 HIS A CA 1
ATOM 864 C C . HIS A 1 106 ? -15.193 6.739 44.201 1.00 66.06 106 HIS A C 1
ATOM 866 O O . HIS A 1 106 ? -14.597 7.754 43.827 1.00 66.06 106 HIS A O 1
ATOM 872 N N . TYR A 1 107 ? -15.787 6.663 45.396 1.00 63.84 107 TYR A N 1
ATOM 873 C CA . TYR A 1 107 ? -15.807 7.770 46.354 1.00 63.84 107 TYR A CA 1
ATOM 874 C C . TYR A 1 107 ? -14.390 8.211 46.752 1.00 63.84 107 TYR A C 1
ATOM 876 O O . TYR A 1 107 ? -14.111 9.409 46.837 1.00 63.84 107 TYR A O 1
ATOM 884 N N . ASN A 1 108 ? -13.458 7.264 46.903 1.00 63.31 108 ASN A N 1
ATOM 885 C CA . ASN A 1 108 ? -12.073 7.563 47.271 1.00 63.31 108 ASN A CA 1
ATOM 886 C C . ASN A 1 108 ? -11.289 8.267 46.151 1.00 63.31 108 ASN A C 1
ATOM 888 O O . ASN A 1 108 ? -10.538 9.208 46.421 1.00 63.31 108 ASN A O 1
ATOM 892 N N . GLN A 1 109 ? -11.478 7.867 44.888 1.00 65.62 109 GLN A N 1
ATOM 893 C CA . GLN A 1 109 ? -10.801 8.520 43.762 1.00 65.62 109 GLN A CA 1
ATOM 894 C C . GLN A 1 109 ? -11.278 9.958 43.567 1.00 65.62 109 GLN A C 1
ATOM 896 O O . GLN A 1 109 ? -10.444 10.867 43.496 1.00 65.62 109 GLN A O 1
ATOM 901 N N . SER A 1 110 ? -12.595 10.181 43.538 1.00 62.03 110 SER A N 1
ATOM 902 C CA . SER A 1 110 ? -13.178 11.520 43.415 1.00 62.03 110 SER A CA 1
ATOM 903 C C . SER A 1 110 ? -12.757 12.431 44.568 1.00 62.03 110 SER A C 1
ATOM 905 O O . SER A 1 110 ? -12.410 13.587 44.328 1.00 62.03 110 SER A O 1
ATOM 907 N N . LYS A 1 111 ? -12.680 11.907 45.800 1.00 65.56 111 LYS A N 1
ATOM 908 C CA . LYS A 1 111 ? -12.160 12.646 46.956 1.00 65.56 111 LYS A CA 1
ATOM 909 C C . LYS A 1 111 ? -10.705 13.084 46.756 1.00 65.56 111 LYS A C 1
ATOM 911 O O . LYS A 1 111 ? -10.404 14.248 46.993 1.00 65.56 111 LYS A O 1
ATOM 916 N N . SER A 1 112 ? -9.837 12.222 46.216 1.00 67.31 112 SER A N 1
ATOM 917 C CA . SER A 1 112 ? -8.436 12.586 45.935 1.00 67.31 112 SER A CA 1
ATOM 91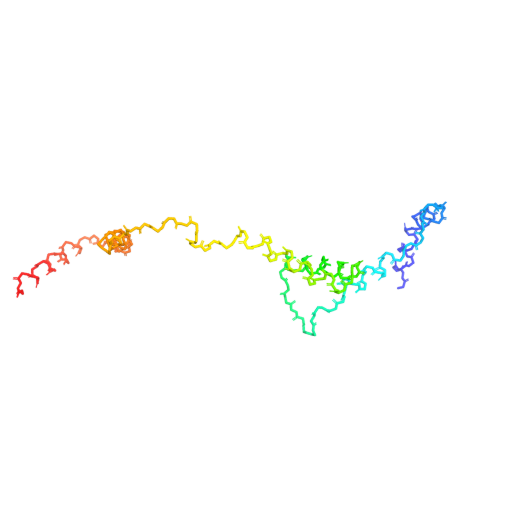8 C C . SER A 1 112 ? -8.290 13.704 44.890 1.00 67.31 112 SER A C 1
ATOM 920 O O . SER A 1 112 ? -7.383 14.529 44.983 1.00 67.31 112 SER A O 1
ATOM 922 N N . TYR A 1 113 ? -9.180 13.757 43.890 1.00 67.62 113 TYR A N 1
ATOM 923 C CA . TYR A 1 113 ? -9.198 14.838 42.900 1.00 67.62 113 TYR A CA 1
ATOM 924 C C . TYR A 1 113 ? -9.689 16.143 43.515 1.00 67.62 113 TYR A C 1
ATOM 926 O O . TYR A 1 113 ? -9.087 17.188 43.289 1.00 67.62 113 TYR A O 1
ATOM 934 N N . ILE A 1 114 ? -10.748 16.074 44.321 1.00 66.81 114 ILE A N 1
ATOM 935 C CA . ILE A 1 114 ? -11.289 17.227 45.040 1.00 66.81 114 ILE A CA 1
ATOM 936 C C . ILE A 1 114 ? -10.232 17.795 45.997 1.00 66.81 114 ILE A C 1
ATOM 938 O O . ILE A 1 114 ? -9.989 18.995 45.969 1.00 66.81 114 ILE A O 1
ATOM 942 N N . GLU A 1 115 ? -9.546 16.953 46.772 1.00 64.38 115 GLU A N 1
ATOM 943 C CA . GLU A 1 115 ? -8.469 17.370 47.683 1.00 64.38 115 GLU A CA 1
ATOM 944 C C . GLU A 1 115 ? -7.279 17.998 46.942 1.00 64.38 115 GLU A C 1
ATOM 946 O O . GLU A 1 115 ? -6.717 18.977 47.421 1.00 64.38 115 GLU A O 1
ATOM 951 N N . ARG A 1 116 ? -6.911 17.494 45.752 1.00 67.25 116 ARG A N 1
ATOM 952 C CA . ARG A 1 116 ? -5.819 18.070 44.941 1.00 67.25 116 ARG A CA 1
ATOM 953 C C . ARG A 1 116 ? -6.189 19.372 44.229 1.00 67.25 116 ARG A C 1
ATOM 955 O O . ARG A 1 116 ? -5.308 20.188 43.982 1.00 67.25 116 ARG A O 1
ATOM 962 N N . ILE A 1 117 ? -7.453 19.544 43.842 1.00 67.38 117 ILE A N 1
ATOM 963 C CA . ILE A 1 117 ? -7.941 20.735 43.122 1.00 67.38 117 ILE A CA 1
ATOM 964 C C . ILE A 1 117 ? -8.292 21.864 44.102 1.00 67.38 117 ILE A C 1
ATOM 966 O O . ILE A 1 117 ? -8.301 23.038 43.728 1.00 67.38 117 ILE A O 1
ATOM 970 N N . GLN A 1 118 ? -8.550 21.539 45.369 1.00 63.59 118 GLN A N 1
ATOM 971 C CA . GLN A 1 118 ? -8.769 22.536 46.406 1.00 63.59 118 GLN A CA 1
ATOM 972 C C . GLN A 1 118 ? -7.469 23.284 46.717 1.00 63.59 118 GLN A C 1
ATOM 974 O O . GLN A 1 118 ? -6.608 22.820 47.457 1.00 63.59 118 GLN A O 1
ATOM 979 N N . ALA A 1 119 ? -7.350 24.496 46.178 1.00 63.53 119 ALA A N 1
ATOM 980 C CA . ALA A 1 119 ? -6.333 25.439 46.607 1.00 63.53 119 ALA A CA 1
ATOM 981 C C . ALA A 1 119 ? -6.634 25.900 48.044 1.00 63.53 119 ALA A C 1
ATOM 983 O O . ALA A 1 119 ? -7.604 26.617 48.301 1.00 63.53 119 ALA A O 1
ATOM 984 N N . THR A 1 120 ? -5.797 25.486 48.993 1.00 60.22 120 THR A N 1
ATOM 985 C CA . THR A 1 120 ? -5.751 26.057 50.343 1.00 60.22 120 THR A CA 1
ATOM 986 C C . THR A 1 120 ? -5.079 27.420 50.294 1.00 60.22 120 THR A C 1
ATOM 988 O O . THR A 1 120 ? -3.884 27.516 50.029 1.00 60.22 120 THR A O 1
ATOM 991 N N . ILE A 1 121 ? -5.837 28.477 50.582 1.00 62.97 121 ILE A N 1
ATOM 992 C CA . ILE A 1 121 ? -5.273 29.800 50.851 1.00 62.97 121 ILE A CA 1
ATOM 993 C C . ILE A 1 121 ? -4.908 29.818 52.346 1.00 62.97 121 ILE A C 1
ATOM 995 O O . ILE A 1 121 ? -5.803 29.598 53.183 1.00 62.97 121 ILE A O 1
ATOM 999 N N . PRO A 1 122 ? -3.627 30.018 52.712 1.00 56.62 122 PRO A N 1
ATOM 1000 C CA . PRO A 1 122 ? -3.229 30.174 54.110 1.00 56.62 122 PRO A CA 1
ATOM 1001 C C . PRO A 1 122 ? -4.061 31.277 54.795 1.00 56.62 122 PRO A C 1
ATOM 1003 O O . PRO A 1 122 ? -4.503 32.215 54.143 1.00 56.62 122 PRO A O 1
ATOM 1006 N N . GLU A 1 123 ? -4.340 31.122 56.093 1.00 62.12 123 GLU A N 1
ATOM 1007 C CA . GLU A 1 123 ? -5.211 31.968 56.949 1.00 62.12 123 GLU A CA 1
ATOM 1008 C C . GLU A 1 123 ? -6.737 31.896 56.732 1.00 62.12 123 GLU A C 1
ATOM 1010 O O . GLU A 1 123 ? -7.489 31.902 57.709 1.00 62.12 123 GLU A O 1
ATOM 1015 N N . PHE A 1 124 ? -7.239 31.775 55.501 1.00 63.94 124 PHE A N 1
ATOM 1016 C CA . PHE A 1 124 ? -8.695 31.831 55.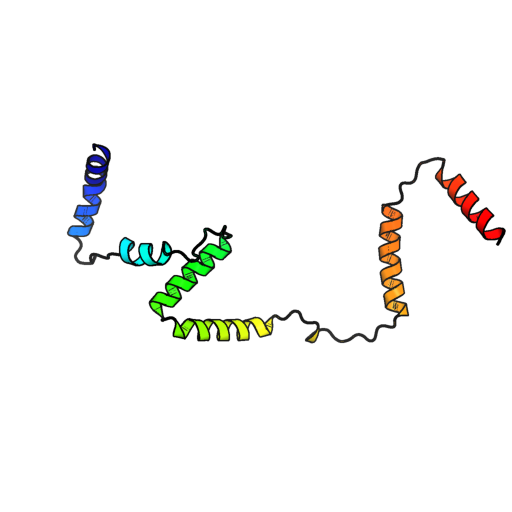245 1.00 63.94 124 PHE A CA 1
ATOM 1017 C C . PHE A 1 124 ? -9.409 30.478 55.350 1.00 63.94 124 PHE A C 1
ATOM 1019 O O . PHE A 1 124 ? -10.629 30.412 55.534 1.00 63.94 124 PHE A O 1
ATOM 1026 N N . THR A 1 125 ? -8.651 29.384 55.289 1.00 67.19 125 THR A N 1
ATOM 1027 C CA . THR A 1 125 ? -9.199 28.021 55.294 1.00 67.19 125 THR A CA 1
ATOM 1028 C C . THR A 1 125 ? -9.844 27.663 56.640 1.00 67.19 125 THR A C 1
ATOM 1030 O O . THR A 1 125 ? -10.935 27.095 56.669 1.00 67.19 125 THR A O 1
ATOM 1033 N N . ALA A 1 126 ? -9.239 28.066 57.764 1.00 67.50 126 ALA A N 1
ATOM 1034 C CA . ALA A 1 126 ? -9.778 27.800 59.101 1.00 67.50 126 ALA A CA 1
ATOM 1035 C C . ALA A 1 126 ? -11.121 28.514 59.343 1.00 67.50 126 ALA A C 1
ATOM 1037 O O . ALA A 1 126 ? -12.061 27.905 59.854 1.00 67.50 126 ALA A O 1
ATOM 1038 N N . LYS A 1 127 ? -11.243 29.775 58.900 1.00 68.56 127 LYS A N 1
ATOM 1039 C CA . LYS A 1 127 ? -12.491 30.553 58.991 1.00 68.56 127 LYS A CA 1
ATOM 1040 C C . LYS A 1 127 ? -13.607 29.937 58.145 1.00 68.56 127 LYS A C 1
ATOM 1042 O O . LYS A 1 127 ? -14.728 29.802 58.625 1.00 68.56 127 LYS A O 1
ATOM 1047 N N . LYS A 1 128 ? -13.290 29.498 56.919 1.00 68.12 128 LYS A N 1
ATOM 1048 C CA . LYS A 1 128 ? -14.245 28.808 56.037 1.00 68.12 128 LYS A CA 1
ATOM 1049 C C . LYS A 1 128 ? -14.748 27.497 56.653 1.00 68.12 128 LYS A C 1
ATOM 1051 O O . LYS A 1 128 ? -15.948 27.242 56.638 1.00 68.12 128 LYS A O 1
ATOM 1056 N N . ILE A 1 129 ? -13.854 26.682 57.220 1.00 72.44 129 ILE A N 1
ATOM 1057 C CA . ILE A 1 129 ? -14.220 25.402 57.851 1.00 72.44 129 ILE A CA 1
ATOM 1058 C C . ILE A 1 129 ? -15.095 25.623 59.095 1.00 72.44 129 ILE A C 1
ATOM 1060 O O . ILE A 1 129 ? -16.073 24.901 59.284 1.00 72.44 129 ILE A O 1
ATOM 1064 N N . ALA A 1 130 ? -14.777 26.620 59.925 1.00 71.00 130 ALA A N 1
ATOM 1065 C CA . ALA A 1 130 ? -15.575 26.955 61.105 1.00 71.00 130 ALA A CA 1
ATOM 1066 C C . ALA A 1 130 ? -16.986 27.450 60.734 1.00 71.00 130 ALA A C 1
ATOM 1068 O O . ALA A 1 130 ? -17.961 27.006 61.334 1.00 71.00 130 ALA A O 1
ATOM 1069 N N . ALA A 1 131 ? -17.110 28.294 59.703 1.00 73.31 131 ALA A N 1
ATOM 1070 C CA . ALA A 1 131 ? -18.404 28.791 59.231 1.00 73.31 131 ALA A CA 1
ATOM 1071 C C . ALA A 1 131 ? -19.317 27.667 58.705 1.00 73.31 131 ALA A C 1
ATOM 1073 O O . ALA A 1 131 ? -20.500 27.635 59.031 1.00 73.31 131 ALA A O 1
ATOM 1074 N N . ILE A 1 132 ? -18.762 26.710 57.949 1.00 71.81 132 ILE A N 1
ATOM 1075 C CA . ILE A 1 132 ? -19.518 25.546 57.453 1.00 71.81 132 ILE A CA 1
ATOM 1076 C C . ILE A 1 132 ? -20.001 24.669 58.616 1.00 71.81 132 ILE A C 1
ATOM 1078 O O . ILE A 1 132 ? -21.133 24.197 58.597 1.00 71.81 132 ILE A O 1
ATOM 1082 N N . ARG A 1 133 ? -19.167 24.458 59.643 1.00 70.44 133 ARG A N 1
ATOM 1083 C CA . ARG A 1 133 ? -19.548 23.656 60.817 1.00 70.44 133 ARG A CA 1
ATOM 1084 C C . ARG A 1 133 ? -20.647 24.308 61.648 1.00 70.44 133 ARG A C 1
ATOM 1086 O O . ARG A 1 133 ? -21.546 23.605 62.089 1.00 70.44 133 ARG A O 1
ATOM 1093 N N . ASN A 1 134 ? -20.592 25.624 61.835 1.00 74.25 134 ASN A N 1
ATOM 1094 C CA . ASN A 1 134 ? -21.611 26.333 62.606 1.00 74.25 134 ASN A CA 1
ATOM 1095 C C . ASN A 1 134 ? -22.961 26.354 61.873 1.00 74.25 134 ASN A C 1
ATOM 1097 O O . ASN A 1 134 ? -23.977 26.080 62.496 1.00 74.25 134 ASN A O 1
ATOM 1101 N N . GLY A 1 135 ? -22.973 26.565 60.551 1.00 64.44 135 GLY A N 1
ATOM 1102 C CA . GLY A 1 135 ? -24.214 26.562 59.764 1.00 64.44 135 GLY A CA 1
ATOM 1103 C C . GLY A 1 135 ? -24.890 25.191 59.616 1.00 64.44 135 GLY A C 1
ATOM 1104 O O . GLY A 1 135 ? -26.073 25.132 59.311 1.00 64.44 135 GLY A O 1
ATOM 1105 N N . LEU A 1 136 ? -24.167 24.086 59.838 1.00 55.22 136 LEU A N 1
ATOM 1106 C CA . LEU A 1 136 ? -24.742 22.733 59.850 1.00 55.22 136 LEU A CA 1
ATOM 1107 C C . LEU A 1 136 ? -25.351 22.340 61.206 1.00 55.22 136 LEU A C 1
ATOM 1109 O O . LEU A 1 136 ? -26.128 21.397 61.245 1.00 55.22 136 LEU A O 1
ATOM 1113 N N . ASN A 1 137 ? -25.002 23.037 62.292 1.00 52.53 137 ASN A N 1
ATOM 1114 C CA . ASN A 1 137 ? -25.565 22.806 63.629 1.00 52.53 137 ASN A CA 1
ATOM 1115 C C . ASN A 1 137 ? -26.846 23.622 63.894 1.00 52.53 137 ASN A C 1
ATOM 1117 O O . ASN A 1 137 ? -27.474 23.440 64.933 1.00 52.53 137 ASN A O 1
ATOM 1121 N N . GLU A 1 138 ? -27.200 24.543 62.994 1.00 51.38 138 GLU A N 1
ATOM 1122 C CA . GLU A 1 138 ? -28.421 25.363 63.059 1.00 51.38 138 GLU A CA 1
ATOM 1123 C C . GLU A 1 138 ? -29.580 24.788 62.212 1.00 51.38 138 GLU A C 1
ATOM 1125 O O . GLU A 1 138 ? -30.641 25.405 62.122 1.00 51.38 138 GLU A O 1
ATOM 1130 N N . LEU A 1 139 ? -29.384 23.607 61.611 1.00 45.03 139 LEU A N 1
ATOM 1131 C CA . LEU A 1 139 ? -30.404 22.776 60.956 1.00 45.03 139 LEU A CA 1
ATOM 1132 C C . LEU A 1 139 ? -30.723 21.557 61.828 1.00 45.03 139 LEU A C 1
ATOM 1134 O O . LEU A 1 139 ? -31.909 21.162 61.850 1.00 45.03 139 LEU A O 1
#

Secondary structure (DSSP, 8-state):
-HHHHHHHHHTHHHHHHHHH-TT-----HHHHHHHHHHS-SSSS-----HHHHHHHHHHHHHHHHH-THHHHHHHHHHHHHHHTT---GGGS------HHHHHHHHHHHHHHHHHHH----TTHHHHHHHHHHHHHS--